Protein AF-A0A6G3RF29-F1 (afdb_monomer_lite)

Secondary structure (DSSP, 8-state):
-HHHHHHTS-EE-GGG--SSEEEEE-TTS-EEEEE-SS-SEEE-TTS-EEE-EEEEEE-TTS-EEEEE---

pLDDT: mean 92.87, std 4.57, range [76.19, 97.56]

Structure (mmCIF, N/CA/C/O backbone):
data_AF-A0A6G3RF29-F1
#
_entry.id   AF-A0A6G3RF29-F1
#
loop_
_atom_site.group_PDB
_atom_site.id
_atom_site.type_symbol
_atom_site.label_ato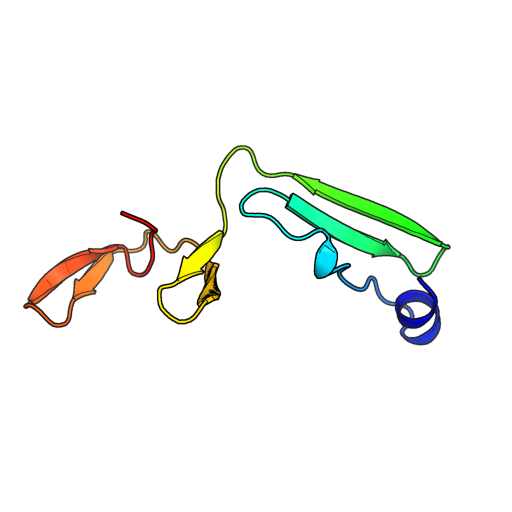m_id
_atom_site.label_alt_id
_atom_site.label_comp_id
_atom_site.label_asym_id
_atom_site.label_entity_id
_atom_site.label_seq_id
_atom_site.pdbx_PDB_ins_code
_atom_site.Cartn_x
_atom_site.Cartn_y
_atom_site.Cartn_z
_atom_site.occupancy
_atom_site.B_iso_or_equiv
_atom_site.auth_seq_id
_atom_site.auth_comp_id
_atom_site.auth_asym_id
_atom_site.auth_atom_id
_atom_site.pdbx_PDB_model_num
ATOM 1 N N . VAL A 1 1 ? -10.893 -0.384 14.595 1.00 76.19 1 VAL A N 1
ATOM 2 C CA . VAL A 1 1 ? -10.478 -0.860 15.938 1.00 76.19 1 VAL A CA 1
ATOM 3 C C . VAL A 1 1 ? -11.165 -2.159 16.359 1.00 76.19 1 VAL A C 1
ATOM 5 O O . VAL A 1 1 ? -10.457 -3.120 16.614 1.00 76.19 1 VAL A O 1
ATOM 8 N N . LEU A 1 2 ? -12.505 -2.258 16.367 1.00 81.00 2 LEU A N 1
ATOM 9 C CA . LEU A 1 2 ? -13.209 -3.481 16.811 1.00 81.00 2 LEU A CA 1
ATOM 10 C C . LEU A 1 2 ? -12.720 -4.772 16.121 1.00 81.00 2 LEU A C 1
ATOM 12 O O . LEU A 1 2 ? -12.459 -5.760 16.794 1.00 81.00 2 LEU A O 1
ATOM 16 N N . ARG A 1 3 ? -12.520 -4.745 14.794 1.00 82.50 3 ARG A N 1
ATOM 17 C CA . ARG A 1 3 ? -11.978 -5.894 14.042 1.00 82.50 3 ARG A CA 1
ATOM 18 C C . ARG A 1 3 ? -10.580 -6.322 14.508 1.00 82.50 3 ARG A C 1
ATOM 20 O O . ARG A 1 3 ? -10.331 -7.514 14.594 1.00 82.50 3 ARG A O 1
ATOM 27 N N . ALA A 1 4 ? -9.703 -5.369 14.826 1.00 85.44 4 ALA A N 1
ATOM 28 C CA . ALA A 1 4 ? -8.353 -5.661 15.310 1.00 85.44 4 ALA A CA 1
ATOM 29 C C . ALA A 1 4 ? -8.380 -6.320 16.692 1.00 85.44 4 ALA A C 1
ATOM 31 O O . ALA A 1 4 ? -7.681 -7.298 16.931 1.00 85.44 4 ALA A O 1
ATOM 32 N N . ARG A 1 5 ? -9.263 -5.835 17.573 1.00 82.31 5 ARG A N 1
ATOM 33 C CA . ARG 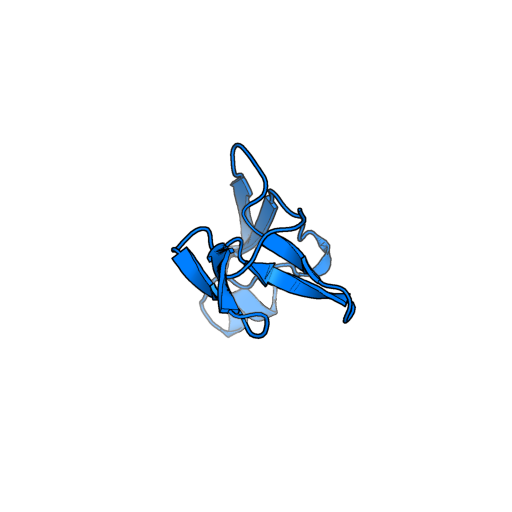A 1 5 ? -9.474 -6.419 18.900 1.00 82.31 5 ARG A CA 1
ATOM 34 C C . ARG A 1 5 ? -10.028 -7.841 18.826 1.00 82.31 5 ARG A C 1
ATOM 36 O O . ARG A 1 5 ? -9.555 -8.710 19.539 1.00 82.31 5 ARG A O 1
ATOM 43 N N . LEU A 1 6 ? -11.013 -8.082 17.959 1.00 89.06 6 LEU A N 1
ATOM 44 C CA . LEU A 1 6 ? -11.605 -9.414 17.789 1.00 89.06 6 LEU A CA 1
ATOM 45 C C . LEU A 1 6 ? -10.626 -10.425 17.178 1.00 89.06 6 LEU A C 1
ATOM 47 O O . LEU A 1 6 ? -10.708 -11.607 17.487 1.00 89.06 6 LEU A O 1
ATOM 51 N N . ALA A 1 7 ? -9.724 -9.972 16.305 1.00 87.81 7 ALA A N 1
ATOM 52 C CA . ALA A 1 7 ? -8.741 -10.825 15.642 1.00 87.81 7 ALA A CA 1
ATOM 53 C C . ALA A 1 7 ? -7.417 -10.971 16.416 1.00 87.81 7 ALA A C 1
ATOM 55 O O . ALA A 1 7 ? -6.550 -11.712 15.954 1.00 87.81 7 ALA A O 1
ATOM 56 N N . ASP A 1 8 ? -7.247 -10.231 17.519 1.00 89.75 8 ASP A N 1
ATOM 57 C CA . ASP A 1 8 ? -5.989 -10.056 18.264 1.00 89.75 8 ASP A CA 1
ATOM 58 C C . ASP A 1 8 ? -4.776 -9.754 17.362 1.00 89.75 8 ASP A C 1
ATOM 60 O O . ASP A 1 8 ? -3.655 -10.223 17.546 1.00 89.75 8 ASP A O 1
ATOM 64 N N . LYS A 1 9 ? -5.028 -8.991 16.297 1.00 91.62 9 LYS A N 1
ATOM 65 C CA . LYS A 1 9 ? -4.045 -8.627 15.275 1.00 91.62 9 LYS A CA 1
ATOM 66 C C . LYS A 1 9 ? -4.317 -7.213 14.808 1.00 91.62 9 LYS A C 1
ATOM 68 O O . LYS A 1 9 ? -5.473 -6.800 14.710 1.00 91.62 9 LYS A O 1
ATOM 73 N N . ARG A 1 10 ? -3.262 -6.473 14.466 1.00 92.50 10 ARG A N 1
ATOM 74 C CA . ARG A 1 10 ? -3.435 -5.168 13.821 1.00 92.50 10 ARG A CA 1
ATOM 75 C C . ARG A 1 10 ? -4.158 -5.332 12.481 1.00 92.50 10 ARG A C 1
ATOM 77 O O . ARG A 1 10 ? -3.893 -6.277 11.739 1.00 92.50 10 ARG A O 1
ATOM 84 N N . VAL A 1 11 ? -5.063 -4.410 12.174 1.00 95.56 11 VAL A N 1
ATOM 85 C CA . VAL A 1 11 ? -5.838 -4.396 10.925 1.00 95.56 11 VAL A CA 1
ATOM 86 C C . VAL A 1 11 ? -5.637 -3.055 10.244 1.00 95.56 11 VAL A C 1
ATOM 88 O O . VAL A 1 11 ? -5.739 -2.014 10.890 1.00 95.56 11 VAL A O 1
ATOM 91 N N . GLU A 1 12 ? -5.367 -3.074 8.945 1.00 94.44 12 GLU A N 1
ATOM 92 C CA . GLU A 1 12 ? -5.169 -1.849 8.176 1.00 94.44 12 GLU A CA 1
ATOM 93 C C . GLU A 1 12 ? -6.464 -1.036 8.043 1.00 94.44 12 GLU A C 1
ATOM 95 O O . GLU A 1 12 ? -7.554 -1.573 7.816 1.00 94.44 12 GLU A O 1
ATOM 100 N N . VAL A 1 13 ? -6.332 0.284 8.137 1.00 95.31 13 VAL A N 1
ATOM 101 C CA . VAL A 1 13 ? -7.382 1.258 7.849 1.00 95.31 13 VAL A CA 1
ATOM 102 C C . VAL A 1 13 ? -7.255 1.684 6.386 1.00 95.31 13 VAL A C 1
ATOM 104 O O . VAL A 1 13 ? -6.657 2.703 6.064 1.00 95.31 13 VAL A O 1
ATOM 107 N N . VAL A 1 14 ? -7.831 0.886 5.482 1.00 91.94 14 VAL A N 1
ATOM 108 C CA . VAL A 1 14 ? -7.671 1.050 4.020 1.00 91.94 14 VAL A CA 1
ATOM 109 C C . VAL A 1 14 ? -8.102 2.434 3.505 1.00 91.94 14 VAL A C 1
ATOM 111 O O . VAL A 1 14 ? -7.557 2.906 2.513 1.00 91.94 14 VAL A O 1
ATOM 114 N N . GLY A 1 15 ? -9.039 3.113 4.179 1.00 89.75 15 GLY A N 1
ATOM 115 C CA . GLY A 1 15 ? -9.472 4.470 3.810 1.00 89.75 15 GLY A CA 1
ATOM 116 C C . GLY A 1 15 ? -8.403 5.555 3.991 1.00 89.75 15 GLY A C 1
ATOM 117 O O . GLY A 1 15 ? -8.476 6.582 3.331 1.00 89.75 15 GLY A O 1
ATOM 118 N N . GLU A 1 16 ? -7.394 5.308 4.829 1.00 90.62 16 GLU A N 1
ATOM 119 C CA . GLU A 1 16 ? -6.274 6.225 5.091 1.00 90.62 16 GLU A CA 1
ATOM 120 C C . GLU A 1 16 ? -5.022 5.874 4.264 1.00 90.62 16 GLU A C 1
ATOM 122 O O . GLU A 1 16 ? -3.952 6.454 4.459 1.00 90.62 16 GLU A O 1
ATOM 127 N N . ARG A 1 17 ? -5.124 4.888 3.360 1.00 95.19 17 ARG A N 1
ATOM 128 C CA . ARG A 1 17 ? -3.999 4.426 2.544 1.00 95.19 17 ARG A CA 1
ATOM 129 C C . ARG A 1 17 ? -3.633 5.466 1.485 1.00 95.19 17 ARG A C 1
ATOM 131 O O . ARG A 1 17 ? -4.474 5.855 0.675 1.00 95.19 17 ARG A O 1
ATOM 138 N N . SER A 1 18 ? -2.348 5.809 1.425 1.00 95.44 18 SER A N 1
ATOM 139 C CA . SER A 1 18 ? -1.750 6.585 0.335 1.00 95.44 18 SER A CA 1
ATOM 140 C C . SER A 1 18 ? -0.536 5.860 -0.262 1.00 95.44 18 SER A C 1
ATOM 142 O O . SER A 1 18 ? -0.193 4.738 0.135 1.00 95.44 18 SER A O 1
ATOM 144 N N . GLU A 1 19 ? 0.121 6.519 -1.216 1.00 95.94 19 GLU A N 1
ATOM 145 C CA . GLU A 1 19 ? 1.383 6.076 -1.816 1.00 95.94 19 GLU A CA 1
ATOM 146 C C . GLU A 1 19 ? 2.520 5.947 -0.792 1.00 95.94 19 GLU A C 1
ATOM 148 O O . GLU A 1 19 ? 3.397 5.098 -0.942 1.00 95.94 19 GLU A O 1
ATOM 153 N N . THR A 1 20 ? 2.485 6.755 0.270 1.00 96.94 20 THR A N 1
ATOM 154 C CA . THR A 1 20 ? 3.554 6.876 1.275 1.00 96.94 20 THR A CA 1
ATOM 155 C C . THR A 1 20 ? 3.133 6.437 2.677 1.00 96.94 20 THR A C 1
ATOM 157 O O . THR A 1 20 ? 3.994 6.274 3.539 1.00 96.94 20 THR A O 1
ATOM 160 N N . ARG A 1 21 ? 1.831 6.237 2.922 1.00 96.94 21 ARG A N 1
ATOM 161 C CA . ARG A 1 21 ? 1.266 6.050 4.265 1.00 96.94 21 ARG A CA 1
ATOM 162 C C . ARG A 1 21 ? 0.444 4.774 4.384 1.00 96.94 21 ARG A C 1
ATOM 164 O O . ARG A 1 21 ? -0.353 4.439 3.503 1.00 96.94 21 ARG A O 1
ATOM 171 N N . THR A 1 22 ? 0.596 4.088 5.515 1.00 97.38 22 THR A N 1
ATOM 172 C CA . THR A 1 22 ? -0.266 2.970 5.930 1.00 97.38 22 THR A CA 1
ATOM 173 C C . THR A 1 22 ? -0.661 3.144 7.388 1.00 97.38 22 THR A C 1
ATOM 175 O O . THR A 1 22 ? 0.209 3.230 8.248 1.00 97.38 22 THR A O 1
ATOM 178 N N . VAL A 1 23 ? -1.961 3.174 7.678 1.00 96.94 23 VAL A N 1
ATOM 179 C CA . VAL A 1 23 ? -2.465 3.290 9.053 1.00 96.94 23 VAL A CA 1
ATOM 180 C C . VAL A 1 23 ? -3.011 1.947 9.518 1.00 96.94 23 VAL A C 1
ATOM 182 O O . VAL A 1 23 ? -3.803 1.303 8.830 1.00 96.94 23 VAL A O 1
ATOM 185 N N . TRP A 1 24 ? -2.621 1.543 10.719 1.00 97.00 24 TRP A N 1
ATOM 186 C CA . TRP A 1 24 ? -3.018 0.306 11.373 1.00 97.00 24 TRP A CA 1
ATOM 187 C C . TRP A 1 24 ? -3.830 0.609 12.625 1.00 97.00 24 TRP A C 1
ATOM 189 O O . TRP A 1 24 ? -3.429 1.421 13.454 1.00 97.00 24 TRP A O 1
ATOM 199 N N . ALA A 1 25 ? -4.957 -0.080 12.791 1.00 97.12 25 ALA A N 1
ATOM 200 C CA . ALA A 1 25 ? -5.666 -0.143 14.060 1.00 97.12 25 ALA A CA 1
ATOM 201 C C . ALA A 1 25 ? -5.151 -1.332 14.875 1.00 97.12 25 ALA A C 1
ATOM 203 O O . ALA A 1 25 ? -5.209 -2.468 14.399 1.00 97.12 25 ALA A O 1
ATOM 204 N N . ASN A 1 26 ? -4.702 -1.078 16.101 1.00 96.25 26 ASN A N 1
ATOM 205 C CA . ASN A 1 26 ? -4.161 -2.097 16.996 1.00 96.25 26 ASN A CA 1
ATOM 206 C C . ASN A 1 26 ? -5.257 -2.709 17.897 1.00 96.25 26 ASN A C 1
ATOM 208 O O . ASN A 1 26 ? -6.305 -2.083 18.106 1.00 96.25 26 ASN A O 1
ATOM 212 N N . PRO A 1 27 ? -5.055 -3.930 18.436 1.00 93.94 27 PRO A N 1
ATOM 213 C CA . PRO A 1 27 ? -6.026 -4.582 19.327 1.00 93.94 27 PRO A CA 1
ATOM 214 C C . PRO A 1 27 ? -6.327 -3.793 20.612 1.00 93.94 27 PRO A C 1
ATOM 216 O O . PRO A 1 27 ? -7.468 -3.778 21.093 1.00 93.94 27 PRO A O 1
ATOM 219 N N . ASP A 1 28 ? -5.317 -3.091 21.129 1.00 92.00 28 ASP A N 1
ATOM 220 C CA . ASP A 1 28 ? -5.373 -2.268 22.343 1.00 92.00 28 ASP A CA 1
ATOM 221 C C . ASP A 1 28 ? -6.191 -0.974 22.177 1.00 92.00 28 ASP A C 1
ATOM 223 O O . ASP A 1 28 ? -6.586 -0.354 23.162 1.00 92.00 28 ASP A O 1
ATOM 227 N N . GLY A 1 29 ? -6.540 -0.605 20.943 1.00 92.44 29 GLY A N 1
ATOM 228 C CA . GLY A 1 29 ? -7.290 0.609 20.635 1.00 92.44 29 GLY A CA 1
ATOM 229 C C . GLY A 1 29 ? -6.455 1.761 20.089 1.00 92.44 29 GLY A C 1
ATOM 230 O O . GLY A 1 29 ? -7.037 2.762 19.675 1.00 92.44 29 GLY A O 1
ATOM 231 N N . THR A 1 30 ? -5.133 1.624 20.042 1.00 95.88 30 THR A N 1
ATOM 232 C CA . THR A 1 30 ? -4.234 2.629 19.469 1.00 95.88 30 THR A CA 1
ATOM 233 C C . THR A 1 30 ? -4.184 2.549 17.939 1.00 95.88 30 THR A C 1
ATOM 235 O O . THR A 1 30 ? -4.666 1.590 17.320 1.00 95.88 30 THR A O 1
ATOM 238 N N . LEU A 1 31 ? -3.607 3.583 17.321 1.00 96.00 31 LEU A N 1
ATOM 239 C CA . LEU A 1 31 ? -3.279 3.615 15.898 1.00 96.00 31 LEU A CA 1
ATOM 240 C C . LEU A 1 31 ? -1.760 3.659 15.725 1.00 96.00 31 LEU A C 1
ATOM 242 O O . LEU A 1 31 ? -1.072 4.374 16.453 1.00 96.00 31 LEU A O 1
ATOM 246 N N . THR A 1 32 ? -1.253 2.934 14.735 1.00 97.31 32 THR A N 1
ATOM 247 C CA . THR A 1 32 ? 0.141 3.024 14.284 1.00 97.31 32 THR A CA 1
ATOM 248 C C . THR A 1 32 ? 0.161 3.452 12.831 1.00 97.31 32 THR A C 1
ATOM 250 O O . THR A 1 32 ? -0.674 3.019 12.041 1.00 97.31 32 THR A O 1
ATOM 253 N N . GLU A 1 33 ? 1.123 4.288 12.472 1.00 97.06 33 GLU A N 1
ATOM 254 C CA . GLU A 1 33 ? 1.324 4.749 11.108 1.00 97.06 33 GLU A CA 1
ATOM 255 C C . GLU A 1 33 ? 2.709 4.342 10.622 1.00 97.06 33 GLU A C 1
ATOM 257 O O . GLU A 1 33 ? 3.713 4.688 11.243 1.00 97.06 33 GLU A O 1
ATOM 262 N N . ASP A 1 34 ? 2.742 3.650 9.487 1.00 96.69 34 ASP A N 1
ATOM 263 C CA . ASP A 1 34 ? 3.963 3.416 8.731 1.00 96.69 34 ASP A CA 1
ATOM 264 C C . ASP A 1 34 ? 4.060 4.504 7.652 1.00 96.69 34 ASP A C 1
ATOM 266 O O . ASP A 1 34 ? 3.210 4.580 6.756 1.00 96.69 34 ASP A O 1
ATOM 270 N N . GLN A 1 35 ? 5.095 5.340 7.753 1.00 97.56 35 GLN A N 1
ATOM 271 C CA . GLN A 1 35 ? 5.401 6.425 6.820 1.00 97.56 35 GLN A CA 1
ATOM 272 C C . GLN A 1 35 ? 6.662 6.076 6.021 1.00 97.56 35 GLN A C 1
ATOM 274 O O . GLN A 1 35 ? 7.688 5.718 6.600 1.00 97.56 35 GLN A O 1
ATOM 279 N N . ALA A 1 36 ? 6.604 6.222 4.701 1.00 96.31 36 ALA A N 1
ATOM 280 C CA . ALA A 1 36 ? 7.751 6.083 3.812 1.00 96.31 36 ALA A CA 1
ATOM 281 C C . ALA A 1 36 ? 8.265 7.453 3.340 1.00 96.31 36 ALA A C 1
ATOM 283 O O . ALA A 1 36 ? 7.504 8.411 3.219 1.00 96.31 36 ALA A O 1
ATOM 284 N N . ALA A 1 37 ? 9.561 7.534 3.024 1.00 95.44 37 ALA A N 1
ATOM 285 C CA . ALA A 1 37 ? 10.181 8.750 2.483 1.00 95.44 37 ALA A CA 1
ATOM 286 C C . ALA A 1 37 ? 9.757 9.066 1.032 1.00 95.44 37 ALA A C 1
ATOM 288 O O . ALA A 1 37 ? 9.997 10.166 0.545 1.00 95.44 37 ALA A O 1
ATOM 289 N N . GLY A 1 38 ? 9.135 8.106 0.344 1.00 92.56 38 GLY A N 1
ATOM 290 C CA . GLY A 1 38 ? 8.618 8.242 -1.013 1.00 92.56 38 GLY A CA 1
ATOM 291 C C . GLY A 1 38 ? 7.589 7.152 -1.331 1.00 92.56 38 GLY A C 1
ATOM 292 O O . GLY A 1 38 ? 7.324 6.304 -0.472 1.00 92.56 38 GLY A O 1
ATOM 293 N N . PRO A 1 39 ? 6.978 7.183 -2.529 1.00 94.19 39 PRO A N 1
ATOM 294 C CA . PRO A 1 39 ? 5.962 6.216 -2.931 1.00 94.19 39 PRO A CA 1
ATOM 295 C C . PRO A 1 39 ? 6.476 4.775 -2.861 1.00 94.19 39 PRO A C 1
ATOM 297 O O . PRO A 1 39 ? 7.443 4.416 -3.525 1.00 94.19 39 PRO A O 1
ATOM 300 N N . VAL A 1 40 ? 5.806 3.937 -2.070 1.00 95.69 40 VAL A N 1
ATOM 301 C CA . VAL A 1 40 ? 6.045 2.477 -2.025 1.00 95.69 40 VAL A CA 1
ATOM 302 C C . VAL A 1 40 ? 4.988 1.702 -2.810 1.00 95.69 40 VAL A C 1
ATOM 304 O O . VAL A 1 40 ? 5.096 0.494 -3.017 1.00 95.69 40 VAL A O 1
ATOM 307 N N . ARG A 1 41 ? 3.931 2.397 -3.225 1.00 95.94 41 ARG A N 1
ATOM 308 C CA . ARG A 1 41 ? 2.819 1.890 -4.022 1.00 95.94 41 ARG A CA 1
ATOM 309 C C . ARG A 1 41 ? 2.209 3.033 -4.821 1.00 95.94 41 ARG A C 1
ATOM 311 O O . ARG A 1 41 ? 2.309 4.180 -4.401 1.00 95.94 41 ARG A O 1
ATOM 318 N N . PHE A 1 42 ? 1.539 2.707 -5.914 1.00 95.00 42 PHE A N 1
ATOM 319 C CA . PHE A 1 42 ? 0.843 3.648 -6.789 1.00 95.00 42 PHE A CA 1
ATOM 320 C C . PHE A 1 42 ? -0.500 3.057 -7.234 1.00 95.00 42 PHE A C 1
ATOM 322 O O . PHE A 1 42 ? -0.773 1.869 -7.025 1.00 95.00 42 PHE A O 1
ATOM 329 N N . ARG A 1 43 ? -1.363 3.893 -7.813 1.00 94.00 43 ARG A N 1
ATOM 330 C CA . ARG A 1 43 ? -2.599 3.438 -8.461 1.00 94.00 43 ARG A CA 1
ATOM 331 C C . ARG A 1 43 ? -2.295 3.033 -9.900 1.00 94.00 43 ARG A C 1
ATOM 333 O O . ARG A 1 43 ? -1.859 3.876 -10.674 1.00 94.00 43 ARG A O 1
ATOM 340 N N . ALA A 1 44 ? -2.526 1.768 -10.236 1.00 91.88 44 ALA A N 1
ATOM 341 C CA . ALA A 1 44 ? -2.417 1.280 -11.607 1.00 91.88 44 ALA A CA 1
ATOM 342 C C . ALA A 1 44 ? -3.618 1.734 -12.458 1.00 91.88 44 ALA A C 1
ATOM 344 O O . ALA A 1 44 ? -4.617 2.228 -11.926 1.00 91.88 44 ALA A O 1
ATOM 345 N N . ASP A 1 45 ? -3.532 1.532 -13.775 1.00 90.00 45 ASP A N 1
ATOM 346 C CA . ASP A 1 45 ? -4.567 1.933 -14.742 1.00 90.00 45 ASP A CA 1
ATOM 347 C C . ASP A 1 45 ? -5.935 1.282 -14.472 1.00 90.00 45 ASP A C 1
ATOM 349 O O . ASP A 1 45 ? -6.980 1.858 -14.769 1.00 90.00 45 ASP A O 1
ATOM 353 N N . ASP A 1 46 ? -5.942 0.098 -13.856 1.00 91.75 46 ASP A N 1
ATOM 354 C CA . ASP A 1 46 ? -7.152 -0.611 -13.423 1.00 91.75 46 ASP A CA 1
ATOM 355 C C . ASP A 1 46 ? -7.741 -0.073 -12.099 1.00 91.75 46 ASP A C 1
ATOM 357 O O . ASP A 1 46 ? -8.740 -0.583 -11.587 1.00 91.75 46 ASP A O 1
ATOM 361 N N . GLY A 1 47 ? -7.126 0.965 -11.526 1.00 91.31 47 GLY A N 1
ATOM 362 C CA . GLY A 1 47 ? -7.517 1.597 -10.272 1.00 91.31 47 GLY A CA 1
ATOM 363 C C . GLY A 1 47 ? -7.071 0.848 -9.015 1.00 91.31 47 GLY A C 1
ATOM 364 O O . GLY A 1 47 ? -7.384 1.315 -7.909 1.00 91.31 47 GLY A O 1
ATOM 365 N N . SER A 1 48 ? -6.355 -0.273 -9.151 1.00 93.75 48 SER A N 1
ATOM 366 C CA . SER A 1 48 ? -5.825 -1.058 -8.036 1.00 93.75 48 SER A CA 1
ATOM 367 C C . SER A 1 48 ? -4.570 -0.424 -7.430 1.00 93.75 48 SER A C 1
ATOM 369 O O . SER A 1 48 ? -3.843 0.335 -8.069 1.00 93.75 48 SER A O 1
ATOM 371 N N . TRP A 1 49 ? -4.311 -0.729 -6.156 1.00 94.69 49 TRP A N 1
ATOM 372 C CA . TRP A 1 49 ? -3.044 -0.380 -5.517 1.00 94.69 49 TRP A CA 1
ATOM 373 C C . TRP A 1 49 ? -1.985 -1.415 -5.887 1.00 94.69 49 TRP A C 1
ATOM 375 O O . TRP A 1 49 ? -2.110 -2.575 -5.497 1.00 94.69 49 TRP A O 1
ATOM 385 N N . THR A 1 50 ? -0.926 -0.973 -6.559 1.00 95.75 50 THR A N 1
ATOM 386 C CA . THR A 1 50 ? 0.211 -1.808 -6.959 1.00 95.75 50 THR A CA 1
ATOM 387 C C . THR A 1 50 ? 1.473 -1.341 -6.246 1.00 95.75 50 THR A C 1
ATOM 389 O O . THR A 1 50 ? 1.712 -0.141 -6.1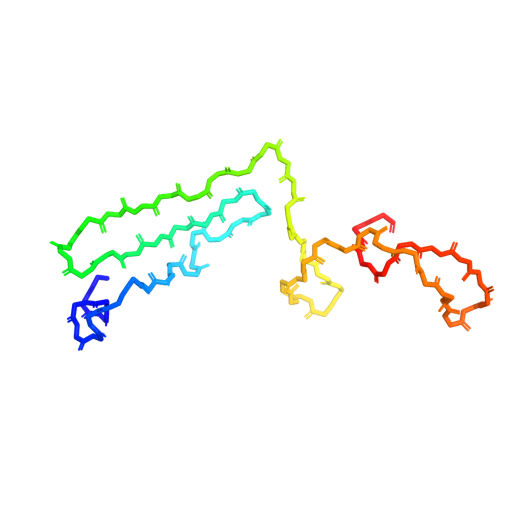15 1.00 95.75 50 THR A O 1
ATOM 392 N N . GLY A 1 51 ? 2.258 -2.284 -5.724 1.00 95.88 51 GLY A N 1
ATOM 393 C CA . GLY A 1 51 ? 3.552 -1.982 -5.112 1.00 95.88 51 GLY A CA 1
ATOM 394 C C . GLY A 1 51 ? 4.552 -1.497 -6.158 1.00 95.88 51 GLY A C 1
ATOM 395 O O . GLY A 1 51 ? 4.534 -1.969 -7.291 1.00 95.88 51 GLY A O 1
ATOM 396 N N . VAL A 1 52 ? 5.420 -0.562 -5.779 1.00 95.19 52 VAL A N 1
ATOM 397 C CA . VAL A 1 52 ? 6.555 -0.187 -6.629 1.00 95.19 52 VAL A CA 1
ATOM 398 C C . VAL A 1 52 ? 7.553 -1.347 -6.631 1.00 95.19 52 VAL A C 1
ATOM 400 O O . VAL A 1 52 ? 8.048 -1.740 -5.576 1.00 95.19 52 VAL A O 1
ATOM 403 N N . ASP A 1 53 ? 7.838 -1.883 -7.812 1.00 94.75 53 ASP A N 1
ATOM 404 C CA . ASP A 1 53 ? 8.799 -2.955 -8.054 1.00 94.75 53 ASP A CA 1
ATOM 405 C C . ASP A 1 53 ? 9.772 -2.515 -9.156 1.00 94.75 53 ASP A C 1
ATOM 407 O O . ASP A 1 53 ? 9.449 -2.481 -10.346 1.00 94.75 53 ASP A O 1
ATOM 411 N N . ILE A 1 54 ? 10.974 -2.138 -8.728 1.00 93.06 54 ILE A N 1
ATOM 412 C CA . ILE A 1 54 ? 12.048 -1.646 -9.597 1.00 93.06 54 ILE A CA 1
ATOM 413 C C . ILE A 1 54 ? 13.030 -2.742 -10.013 1.00 93.06 54 ILE A C 1
ATOM 415 O O . ILE A 1 54 ? 14.051 -2.437 -10.632 1.00 93.06 54 ILE A O 1
ATOM 419 N N . ASP A 1 55 ? 12.740 -4.007 -9.706 1.00 95.44 55 ASP A N 1
ATOM 420 C CA . ASP A 1 55 ? 13.505 -5.096 -10.292 1.00 95.44 55 ASP A CA 1
ATOM 421 C C . ASP A 1 55 ? 13.351 -5.067 -11.814 1.00 95.44 55 ASP A C 1
ATOM 423 O O . ASP A 1 55 ? 12.279 -4.781 -12.355 1.00 95.44 55 ASP A O 1
ATOM 427 N N . LEU A 1 56 ? 14.426 -5.414 -12.518 1.00 95.50 56 LEU A N 1
ATOM 428 C CA . LEU A 1 56 ? 14.418 -5.445 -13.973 1.00 95.50 56 LEU A CA 1
ATOM 429 C C . LEU A 1 56 ? 13.825 -6.755 -14.495 1.00 95.50 56 LEU A C 1
ATOM 431 O O . LEU A 1 56 ? 14.178 -7.845 -14.041 1.00 95.50 56 LEU A O 1
ATOM 435 N N . ALA A 1 57 ? 12.961 -6.638 -15.498 1.00 95.75 57 ALA A N 1
ATOM 436 C CA . ALA A 1 57 ? 12.412 -7.759 -16.247 1.00 95.75 57 ALA A CA 1
ATOM 437 C C . ALA A 1 57 ? 12.348 -7.434 -17.744 1.00 95.75 57 ALA A C 1
ATOM 439 O O . ALA A 1 57 ? 12.326 -6.270 -18.149 1.00 95.75 57 ALA A O 1
ATOM 440 N N . THR A 1 58 ? 12.309 -8.477 -18.575 1.00 96.31 58 THR A N 1
ATOM 441 C CA . THR A 1 58 ? 11.951 -8.328 -19.988 1.00 96.31 58 THR A CA 1
ATOM 442 C C . THR A 1 58 ? 10.452 -8.059 -20.087 1.00 96.31 58 THR A C 1
ATOM 444 O O . THR A 1 58 ? 9.639 -8.862 -19.629 1.00 96.31 58 THR A O 1
ATOM 447 N N . LEU A 1 59 ? 10.098 -6.919 -20.666 1.00 90.31 59 LEU A N 1
ATOM 448 C CA . LEU A 1 59 ? 8.732 -6.459 -20.867 1.00 90.31 59 LEU A CA 1
ATOM 449 C C . LEU A 1 59 ? 8.097 -7.130 -22.101 1.00 90.31 59 LEU A C 1
ATOM 451 O O . LEU A 1 59 ? 8.818 -7.670 -22.946 1.00 90.31 59 LEU A O 1
ATOM 455 N N . PRO A 1 60 ? 6.756 -7.081 -22.255 1.00 90.69 60 PRO A N 1
ATOM 456 C CA . PRO A 1 60 ? 6.062 -7.685 -23.399 1.00 90.69 60 PRO A CA 1
ATOM 457 C C . PRO A 1 60 ? 6.513 -7.163 -24.771 1.00 90.69 60 PRO A C 1
ATOM 459 O O . PRO A 1 60 ? 6.367 -7.857 -25.772 1.00 90.69 60 PRO A O 1
ATOM 462 N N . ASP A 1 61 ? 7.071 -5.953 -24.822 1.00 90.56 61 ASP A N 1
ATOM 463 C CA . ASP A 1 61 ? 7.624 -5.331 -26.029 1.00 90.56 61 ASP A CA 1
ATOM 464 C C . ASP A 1 61 ? 9.101 -5.695 -26.293 1.00 90.56 61 ASP A C 1
ATOM 466 O O . ASP A 1 61 ? 9.719 -5.169 -27.219 1.00 90.56 61 ASP A O 1
ATOM 470 N N . GLY A 1 62 ? 9.6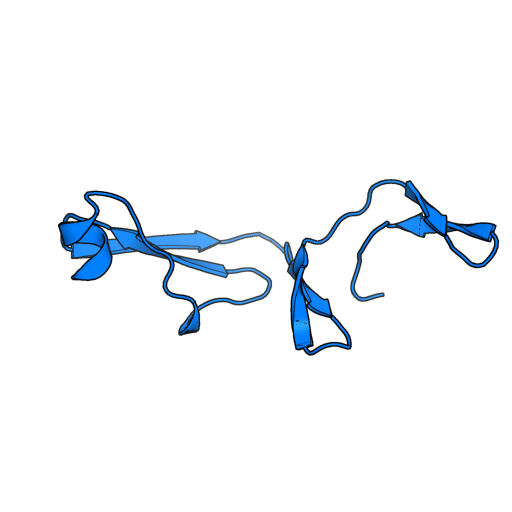78 -6.591 -25.486 1.00 93.19 62 GLY A N 1
ATOM 471 C CA . GLY A 1 62 ? 11.056 -7.063 -25.600 1.00 93.19 62 GLY A CA 1
ATOM 472 C C . GLY A 1 62 ? 12.107 -6.144 -24.973 1.00 93.19 62 GLY A C 1
ATOM 473 O O . GLY A 1 62 ? 13.287 -6.501 -24.971 1.00 93.19 62 GLY A O 1
ATOM 474 N N . ARG A 1 63 ? 11.726 -4.984 -24.419 1.00 95.00 63 ARG A N 1
ATOM 475 C CA . ARG A 1 63 ? 12.655 -4.104 -23.691 1.00 95.00 63 ARG A CA 1
ATOM 476 C C . ARG A 1 63 ? 12.924 -4.629 -22.284 1.00 95.00 63 ARG A C 1
ATOM 478 O O . ARG A 1 63 ? 12.172 -5.439 -21.755 1.00 95.00 63 ARG A O 1
ATOM 485 N N . VAL A 1 64 ? 13.991 -4.144 -21.655 1.00 95.56 64 VAL A N 1
ATOM 486 C CA . VAL A 1 64 ? 14.228 -4.340 -20.219 1.00 95.56 64 VAL A CA 1
ATOM 487 C C . VAL A 1 64 ? 13.775 -3.088 -19.481 1.00 95.56 64 VAL A C 1
ATOM 489 O O . VAL A 1 64 ? 14.175 -1.983 -19.846 1.00 95.56 64 VAL A O 1
ATOM 492 N N . GLY A 1 65 ? 12.952 -3.262 -18.453 1.00 94.56 65 GLY A N 1
ATOM 493 C CA . GLY A 1 65 ? 12.448 -2.171 -17.625 1.00 94.56 65 GLY A CA 1
ATOM 494 C C . GLY A 1 65 ? 12.044 -2.647 -16.234 1.00 94.56 65 GLY A C 1
ATOM 495 O O . GLY A 1 65 ? 12.117 -3.842 -15.939 1.00 94.56 65 GLY A O 1
ATOM 496 N N . ALA A 1 66 ? 11.646 -1.700 -15.383 1.00 94.69 66 ALA A N 1
ATOM 497 C CA . ALA A 1 66 ? 11.104 -1.991 -14.060 1.00 94.69 66 ALA A CA 1
ATOM 498 C C . ALA A 1 66 ? 9.816 -2.820 -14.174 1.00 94.69 66 ALA A C 1
ATOM 500 O O . ALA A 1 66 ? 9.006 -2.591 -15.075 1.00 94.69 66 ALA A O 1
ATOM 501 N N . LYS A 1 67 ? 9.613 -3.760 -13.248 1.00 93.38 67 LYS A N 1
ATOM 502 C CA . LYS A 1 67 ? 8.403 -4.595 -13.209 1.00 93.38 67 LYS A CA 1
ATOM 503 C C . LYS A 1 67 ? 7.133 -3.786 -12.938 1.00 93.38 67 LYS A C 1
ATOM 505 O O . LYS A 1 67 ? 6.097 -4.094 -13.522 1.00 93.38 67 LYS A 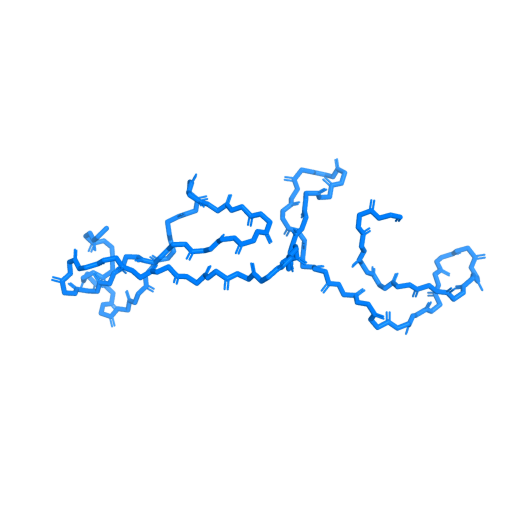O 1
ATOM 510 N N . ALA A 1 68 ? 7.193 -2.785 -12.059 1.00 93.00 68 ALA A N 1
ATOM 511 C CA . ALA A 1 68 ? 6.058 -1.926 -11.739 1.00 93.00 68 ALA A CA 1
ATOM 512 C C . ALA A 1 68 ? 6.506 -0.565 -11.191 1.00 93.00 68 ALA A C 1
ATOM 514 O O . ALA A 1 68 ? 7.017 -0.457 -10.076 1.00 93.00 68 ALA A O 1
ATOM 515 N N . HIS A 1 69 ? 6.247 0.502 -11.938 1.00 90.69 69 HIS A N 1
ATOM 516 C CA . HIS A 1 69 ? 6.386 1.868 -11.442 1.00 90.69 69 HIS A CA 1
ATOM 517 C C . HIS A 1 69 ? 5.398 2.795 -12.161 1.00 90.69 69 HIS A C 1
ATOM 519 O O . HIS A 1 69 ? 4.945 2.442 -13.249 1.00 90.69 69 HIS A O 1
ATOM 525 N N . PRO A 1 70 ? 5.074 3.969 -11.596 1.00 84.81 70 PRO A N 1
ATOM 526 C CA . PRO A 1 70 ? 4.123 4.899 -12.208 1.00 84.81 70 PRO A CA 1
ATOM 527 C C . PRO A 1 70 ? 4.645 5.651 -13.450 1.00 84.81 70 PRO A C 1
ATOM 529 O O . PRO A 1 70 ? 3.892 6.450 -14.004 1.00 84.81 70 PRO A O 1
ATOM 532 N N . LEU A 1 71 ? 5.911 5.470 -13.849 1.00 77.12 71 LEU A N 1
ATOM 533 C CA . LEU A 1 71 ? 6.537 6.160 -14.991 1.00 77.12 71 LEU A CA 1
ATOM 534 C C . LEU A 1 71 ? 6.695 5.262 -16.228 1.00 77.12 71 LEU A C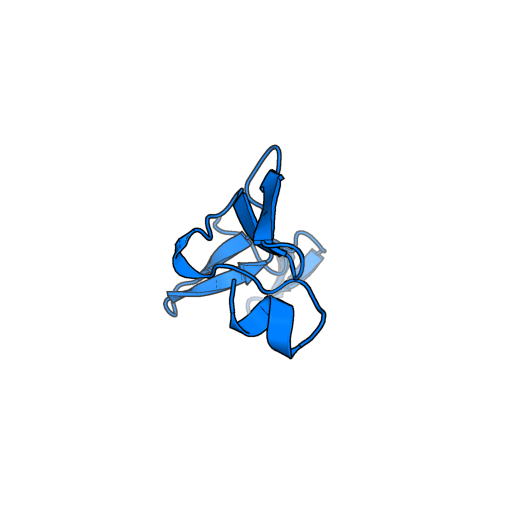 1
ATOM 536 O O . LEU A 1 71 ? 6.278 4.086 -16.169 1.00 77.12 71 LEU A O 1
#

Foldseek 3Di:
DVVQLVVQHWDWPVVPDDQFWTWTQHNVGDIDIHGHPGGQWDQDPVRDIGGFFFDWDQDPVRDIGGPDDPD

Sequence (71 aa):
VLRARLADKRVEVVGERSETRTVWANPDGTLTEDQAAGPVRFRADDGSWTGVDIDLATLPDGRVGAKAHPL

Radius of gyration: 16.19 Å; chains: 1; bounding box: 28×20×48 Å